Protein AF-A0A0C2GLR6-F1 (afdb_monomer)

Solvent-accessible surface area (backbone atoms only — not comparable to full-atom values): 5920 Å² total; per-residue (Å²): 142,81,54,67,72,57,52,55,51,51,53,50,48,51,50,54,52,51,53,52,44,70,76,50,50,63,65,71,52,50,49,57,51,54,50,51,52,59,57,51,56,56,61,77,72,63,78,87,83,49,28,52,69,67,74,78,40,65,96,82,35,65,70,55,54,56,48,50,53,46,49,71,76,59,64,78,45,90,92,62,69,47,71,82,58,47,56,56,53,52,55,47,50,59,36,51,71,93

Secondary structure (DSSP, 8-state):
--SHHHHHHHHHHHHHHHHHHHH-HHHHHHHHHHHHHHHHGGGGG------HHHHHS-TT-HHHHHHHHHHHHS---GGG--HHHHHHHHHHHHHH--

Mean predicted aligned error: 10.42 Å

Structure (mmCIF, N/CA/C/O backbone):
data_AF-A0A0C2GLR6-F1
#
_entry.id   AF-A0A0C2GLR6-F1
#
loop_
_atom_site.group_PDB
_atom_site.id
_atom_site.type_symbol
_atom_site.label_atom_id
_atom_site.label_alt_id
_atom_site.label_comp_id
_atom_site.label_asym_id
_atom_site.label_entity_id
_atom_sit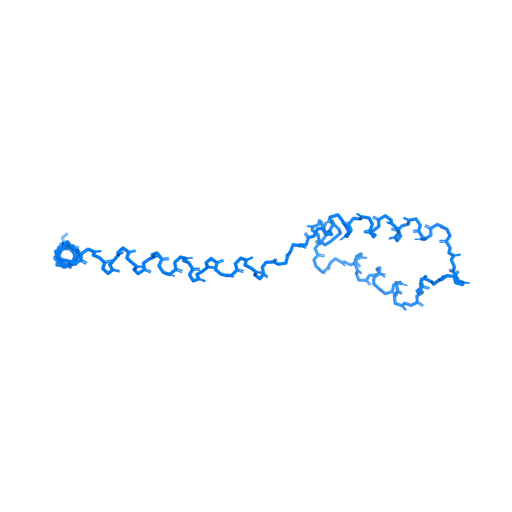e.label_seq_id
_atom_site.pdbx_PDB_ins_code
_atom_site.Cartn_x
_atom_site.Cartn_y
_atom_site.Cartn_z
_atom_site.occupancy
_atom_site.B_iso_or_equiv
_atom_site.auth_seq_id
_atom_site.auth_comp_id
_atom_site.auth_asym_id
_atom_site.auth_atom_id
_atom_site.pdbx_PDB_model_num
ATOM 1 N N . MET A 1 1 ? 3.110 -6.100 42.929 1.00 52.22 1 MET A N 1
ATOM 2 C CA . MET A 1 1 ? 1.919 -5.256 43.173 1.00 52.22 1 MET A CA 1
ATOM 3 C C . MET A 1 1 ? 2.171 -3.834 42.668 1.00 52.22 1 MET A C 1
ATOM 5 O O . MET A 1 1 ? 2.409 -2.934 43.463 1.00 52.22 1 MET A O 1
ATOM 9 N N . ARG A 1 2 ? 2.243 -3.622 41.345 1.00 59.19 2 ARG A N 1
ATOM 10 C CA . ARG A 1 2 ? 2.478 -2.272 40.772 1.00 59.19 2 ARG A CA 1
ATOM 11 C C . ARG A 1 2 ? 1.822 -2.040 39.402 1.00 59.19 2 ARG A C 1
ATOM 13 O O . ARG A 1 2 ? 1.783 -0.901 38.954 1.00 59.19 2 ARG A O 1
ATOM 20 N N . PHE A 1 3 ? 1.246 -3.077 38.786 1.00 63.69 3 PHE A N 1
ATOM 21 C CA . PHE A 1 3 ? 0.490 -2.971 37.530 1.00 63.69 3 PHE A CA 1
ATOM 22 C C . PHE A 1 3 ? -1.030 -3.089 37.714 1.00 63.69 3 PHE A C 1
ATOM 24 O O . PHE A 1 3 ? -1.767 -2.726 36.804 1.00 63.69 3 PHE A O 1
ATOM 31 N N . ASP A 1 4 ? -1.506 -3.473 38.903 1.00 73.06 4 ASP A N 1
ATOM 32 C CA . ASP A 1 4 ? -2.932 -3.717 39.176 1.00 73.06 4 ASP A CA 1
ATOM 33 C C . ASP A 1 4 ? -3.802 -2.466 38.934 1.00 73.06 4 ASP A C 1
ATOM 35 O O . ASP A 1 4 ? -4.933 -2.541 38.449 1.00 73.06 4 ASP A O 1
ATOM 39 N N . CYS A 1 5 ? -3.257 -1.277 39.214 1.00 78.38 5 CYS A N 1
ATOM 40 C CA . CYS A 1 5 ? -3.942 -0.009 38.957 1.00 78.38 5 CYS A CA 1
ATOM 41 C C . CYS A 1 5 ? -4.063 0.307 37.458 1.00 78.38 5 CYS A C 1
ATOM 43 O O . CYS A 1 5 ? -5.093 0.828 37.030 1.00 78.38 5 CYS A O 1
ATOM 45 N N . ILE A 1 6 ? -3.032 -0.013 36.670 1.00 86.50 6 ILE A N 1
ATOM 46 C CA . ILE A 1 6 ? -3.001 0.228 35.220 1.00 86.50 6 ILE A CA 1
ATOM 47 C C . ILE A 1 6 ? -3.924 -0.768 34.519 1.00 86.50 6 ILE A C 1
ATOM 49 O O . ILE A 1 6 ? -4.756 -0.374 33.705 1.00 86.50 6 ILE A O 1
ATOM 53 N N . GLU A 1 7 ? -3.846 -2.043 34.898 1.00 87.75 7 GLU A N 1
ATOM 54 C CA . GLU A 1 7 ? -4.694 -3.106 34.363 1.00 87.75 7 GLU A CA 1
ATOM 55 C C . GLU A 1 7 ? -6.178 -2.784 34.559 1.00 87.75 7 GLU A C 1
ATOM 57 O O . GLU A 1 7 ? -6.968 -2.838 33.617 1.00 87.75 7 GLU A O 1
ATOM 62 N N . ARG A 1 8 ? -6.556 -2.327 35.758 1.00 86.50 8 ARG A N 1
ATOM 63 C CA . ARG A 1 8 ? -7.943 -1.961 36.058 1.00 86.50 8 ARG A CA 1
ATOM 64 C C . ARG A 1 8 ? -8.435 -0.753 35.257 1.00 86.50 8 ARG A C 1
ATOM 66 O O . ARG A 1 8 ? -9.616 -0.696 34.907 1.00 86.50 8 ARG A O 1
ATOM 73 N N . GLN A 1 9 ? -7.564 0.215 34.973 1.00 88.75 9 GLN A N 1
ATOM 74 C CA . GLN A 1 9 ? -7.906 1.364 34.131 1.00 88.75 9 GLN A CA 1
ATOM 75 C C . GLN A 1 9 ? -8.083 0.953 32.667 1.00 88.75 9 GLN A C 1
ATOM 77 O O . GLN A 1 9 ? -9.087 1.312 32.051 1.00 88.75 9 GLN A O 1
ATOM 82 N N . ILE A 1 10 ? -7.162 0.148 32.140 1.00 92.19 10 ILE A N 1
ATOM 83 C CA . ILE A 1 10 ? -7.196 -0.350 30.762 1.00 92.19 10 ILE A CA 1
ATOM 84 C C . ILE A 1 10 ? -8.412 -1.257 30.540 1.00 92.19 10 ILE A C 1
ATOM 86 O O . ILE A 1 10 ? -9.145 -1.079 29.569 1.00 92.19 10 ILE A O 1
ATOM 90 N N . ALA A 1 11 ? -8.696 -2.171 31.470 1.00 92.00 11 ALA A N 1
ATOM 91 C CA . ALA A 1 11 ? -9.868 -3.040 31.397 1.00 92.00 11 ALA A CA 1
ATOM 92 C C . ALA A 1 11 ? -11.173 -2.229 31.366 1.00 92.00 11 ALA A C 1
ATOM 94 O O . ALA A 1 11 ? -12.070 -2.503 30.568 1.00 92.00 11 ALA A O 1
ATOM 95 N N . ARG A 1 12 ? -11.273 -1.175 32.189 1.00 93.12 12 ARG A N 1
ATOM 96 C CA . ARG A 1 12 ? -12.439 -0.281 32.189 1.00 93.12 12 ARG A CA 1
ATOM 97 C C . ARG A 1 12 ? -12.560 0.504 30.883 1.00 93.12 12 ARG A C 1
ATOM 99 O O . ARG A 1 12 ? -13.676 0.697 30.401 1.00 93.12 12 ARG A O 1
ATOM 106 N N . PHE A 1 13 ? -11.436 0.941 30.320 1.00 94.75 13 PHE A N 1
ATOM 107 C CA . PHE A 1 13 ? -11.400 1.617 29.028 1.00 94.75 13 PHE A CA 1
ATOM 108 C C . PHE A 1 13 ? -11.914 0.703 27.911 1.00 94.75 13 PHE A C 1
ATOM 110 O O . PHE A 1 13 ? -12.864 1.072 27.223 1.00 94.75 13 PHE A O 1
ATOM 117 N N . PHE A 1 14 ? -11.374 -0.514 27.790 1.00 94.75 14 PHE A N 1
ATOM 118 C CA . PHE A 1 14 ? -11.821 -1.477 26.781 1.00 94.75 14 PHE A CA 1
ATOM 119 C C . PHE A 1 14 ? -13.276 -1.895 26.968 1.00 94.75 14 PHE A C 1
ATOM 121 O O . PHE A 1 14 ? -13.992 -2.026 25.981 1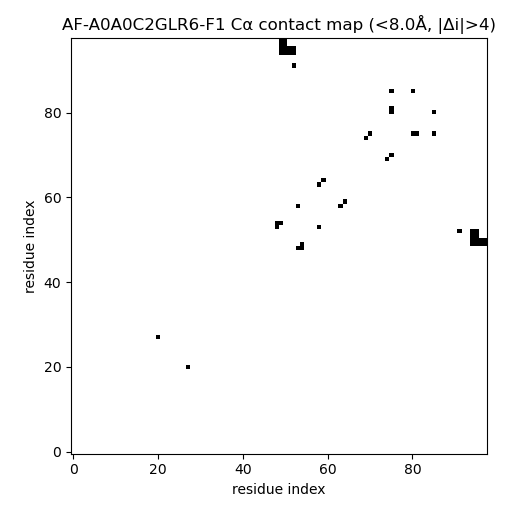.00 94.75 14 PHE A O 1
ATOM 128 N N . TYR A 1 15 ? -13.748 -2.035 28.208 1.00 94.56 15 TYR A N 1
ATOM 129 C CA . TYR A 1 15 ? -15.157 -2.317 28.474 1.00 94.56 15 TYR A CA 1
ATOM 130 C C . TYR A 1 15 ? -16.071 -1.192 27.969 1.00 94.56 15 TYR A C 1
ATOM 132 O O . TYR A 1 15 ? -17.045 -1.444 27.261 1.00 94.56 15 TYR A O 1
ATOM 140 N N . ARG A 1 16 ? -15.745 0.068 28.290 1.00 93.81 16 ARG A N 1
ATOM 141 C CA . ARG A 1 16 ? -16.514 1.243 27.843 1.00 93.81 16 ARG A CA 1
ATOM 142 C C . ARG A 1 16 ? -16.478 1.380 26.319 1.00 93.81 16 ARG A C 1
ATOM 144 O O . ARG A 1 16 ? -17.512 1.642 25.710 1.00 93.81 16 ARG A O 1
ATOM 151 N N . TYR A 1 17 ? -15.306 1.179 25.722 1.00 92.06 17 TYR A N 1
ATOM 152 C CA . TYR A 1 17 ? -15.099 1.223 24.279 1.00 92.06 17 TYR A CA 1
ATOM 153 C C . TYR A 1 17 ? -15.873 0.111 23.561 1.00 92.06 17 TYR A C 1
ATOM 155 O O . TYR A 1 17 ? -16.616 0.391 22.627 1.00 92.06 17 TYR A O 1
ATOM 163 N N . GLY A 1 18 ? -15.786 -1.129 24.045 1.00 91.56 18 GLY A N 1
ATOM 164 C CA . GLY A 1 18 ? -16.522 -2.271 23.502 1.00 91.56 18 GLY A CA 1
ATOM 165 C C . GLY A 1 18 ? -18.038 -2.118 23.633 1.00 91.56 18 GLY A C 1
ATOM 166 O O . GLY A 1 18 ? -18.769 -2.433 22.701 1.00 91.56 18 GLY A O 1
ATOM 167 N N . HIS A 1 19 ? -18.528 -1.561 24.743 1.00 93.12 19 HIS A N 1
ATOM 168 C CA . HIS A 1 19 ? -19.952 -1.261 24.906 1.00 93.12 19 HIS A CA 1
ATOM 169 C C . HIS A 1 19 ? -20.438 -0.177 23.925 1.00 93.12 19 HIS A C 1
ATOM 171 O O . HIS A 1 19 ? -21.519 -0.286 23.342 1.00 93.12 19 HIS A O 1
ATOM 177 N N . TYR A 1 20 ? -19.623 0.854 23.687 1.00 92.12 20 TYR A N 1
ATOM 178 C CA . TYR A 1 20 ? -19.914 1.875 22.679 1.00 92.12 20 TYR A CA 1
ATOM 179 C C . TYR A 1 20 ? -19.916 1.286 21.258 1.00 92.12 20 TYR A C 1
ATOM 181 O O . TYR A 1 20 ? -20.833 1.539 20.479 1.00 92.12 20 TYR A O 1
ATOM 189 N N . LEU A 1 21 ? -18.946 0.422 20.960 1.00 91.50 21 LEU A N 1
ATOM 190 C CA . LEU A 1 21 ? -18.831 -0.294 19.692 1.00 91.50 21 LEU A CA 1
ATOM 191 C C . LEU A 1 21 ? -20.047 -1.199 19.427 1.00 91.50 21 LEU A C 1
ATOM 193 O O . LEU A 1 21 ? -20.608 -1.183 18.335 1.00 91.50 21 LEU A O 1
ATOM 197 N N . ALA A 1 22 ? -20.490 -1.944 20.443 1.00 90.19 22 ALA A N 1
ATOM 198 C CA . ALA A 1 22 ? -21.635 -2.848 20.348 1.00 90.19 22 ALA A CA 1
ATOM 199 C C . ALA A 1 22 ? -22.979 -2.113 20.201 1.00 90.19 22 ALA A C 1
ATOM 201 O O . ALA A 1 22 ? -23.887 -2.629 19.555 1.00 90.19 22 ALA A O 1
ATOM 202 N N . SER A 1 23 ? -23.115 -0.915 20.780 1.00 93.81 23 SER A N 1
ATOM 203 C CA . SER A 1 23 ? -24.344 -0.112 20.664 1.00 93.81 23 SER A CA 1
ATOM 204 C C . SER A 1 23 ? -24.477 0.602 19.316 1.00 93.81 23 SER A C 1
ATOM 206 O O . SER A 1 23 ? -25.594 0.880 18.891 1.00 93.81 23 SER A O 1
ATOM 208 N N . ASN A 1 24 ? -23.366 0.872 18.623 1.00 89.88 24 ASN A N 1
ATOM 209 C CA . ASN A 1 24 ? -23.357 1.538 17.319 1.00 89.88 24 ASN A CA 1
ATOM 210 C C . ASN A 1 24 ? -22.418 0.816 16.333 1.00 89.88 24 ASN A C 1
ATOM 212 O O . ASN A 1 24 ? -21.387 1.373 15.960 1.00 89.88 24 ASN A O 1
ATOM 21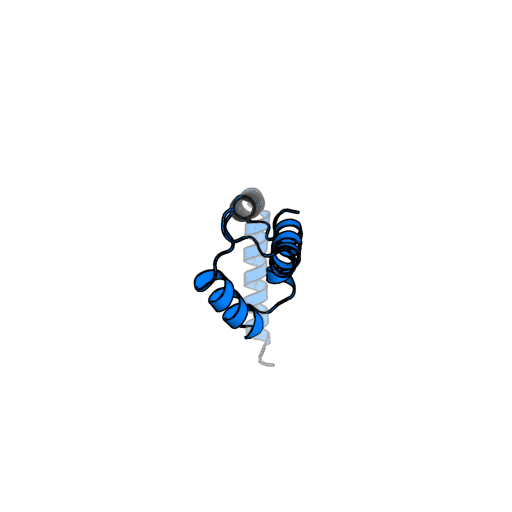6 N N . PRO A 1 25 ? -22.746 -0.407 15.873 1.00 89.75 25 PRO A N 1
ATOM 217 C CA . PRO A 1 25 ? -21.828 -1.211 15.059 1.00 89.75 25 PRO A CA 1
ATOM 218 C C . PRO A 1 25 ? -21.618 -0.659 13.638 1.00 89.75 25 PRO A C 1
ATOM 220 O O . PRO A 1 25 ? -20.537 -0.796 13.070 1.00 89.75 25 PRO A O 1
ATOM 223 N N . LEU A 1 26 ? -22.633 -0.006 13.060 1.00 92.31 26 LEU A N 1
ATOM 224 C CA . LEU A 1 26 ? -22.620 0.482 11.675 1.00 92.31 26 LEU A CA 1
ATOM 225 C C . LEU A 1 26 ? -21.446 1.422 11.335 1.00 92.31 26 LEU A C 1
ATOM 227 O O . LEU A 1 26 ? -20.728 1.118 10.380 1.00 92.31 26 LEU A O 1
ATOM 231 N N . PRO A 1 27 ? -21.185 2.524 12.068 1.00 91.12 27 PRO A N 1
ATOM 232 C 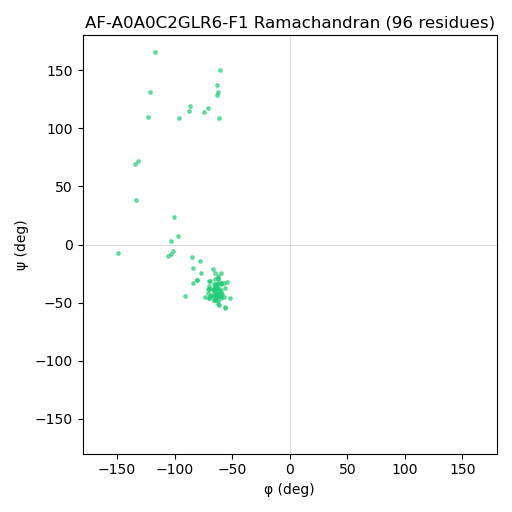CA . PRO A 1 27 ? -20.071 3.419 11.744 1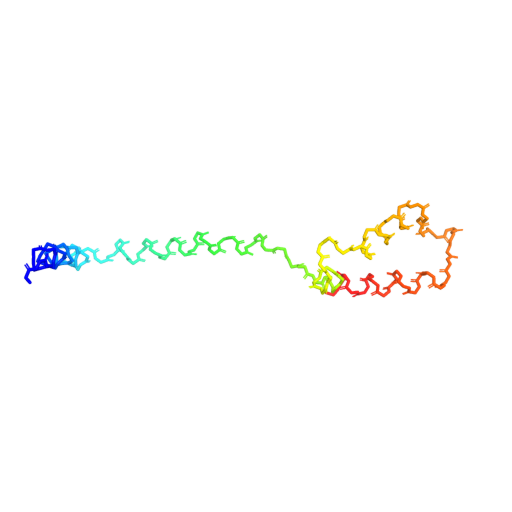.00 91.12 27 PRO A CA 1
ATOM 233 C C . PRO A 1 27 ? -18.711 2.712 11.779 1.00 91.12 27 PRO A C 1
ATOM 235 O O . PRO A 1 27 ? -17.850 3.017 10.960 1.00 91.12 27 PRO A O 1
ATOM 238 N N . PHE A 1 28 ? -18.528 1.731 12.664 1.00 91.12 28 PHE A N 1
ATOM 239 C CA . PHE A 1 28 ? -17.274 0.987 12.788 1.00 91.12 28 PHE A CA 1
ATOM 240 C C . PHE A 1 28 ? -17.069 -0.081 11.716 1.00 91.12 28 PHE A C 1
ATOM 242 O O . PHE A 1 28 ? -15.949 -0.549 11.558 1.00 91.12 28 PHE A O 1
ATOM 249 N N . ILE A 1 29 ? -18.109 -0.452 10.970 1.00 92.88 29 ILE A N 1
ATOM 250 C CA . ILE A 1 29 ? -17.994 -1.304 9.779 1.00 92.88 29 ILE A CA 1
ATOM 251 C C . ILE A 1 29 ? -17.798 -0.432 8.537 1.00 92.88 29 ILE A C 1
ATOM 253 O O . ILE A 1 29 ? -16.927 -0.696 7.712 1.00 92.88 29 ILE A O 1
ATOM 257 N N . ILE A 1 30 ? -18.575 0.644 8.417 1.00 95.81 30 ILE A N 1
ATOM 258 C CA . ILE A 1 30 ? -18.544 1.525 7.245 1.00 95.81 30 ILE A CA 1
ATOM 259 C C . ILE A 1 30 ? -17.210 2.273 7.159 1.00 95.81 30 ILE A C 1
ATOM 261 O O . ILE A 1 30 ? -16.620 2.344 6.084 1.00 95.81 30 ILE A O 1
ATOM 265 N N . PHE A 1 31 ? -16.706 2.798 8.279 1.00 95.94 31 PHE A N 1
ATOM 266 C CA . PHE A 1 31 ? -15.449 3.543 8.317 1.00 95.94 31 PHE A CA 1
ATOM 267 C C . PHE A 1 31 ? -14.246 2.752 7.775 1.00 95.94 31 PHE A C 1
ATOM 269 O O . PHE A 1 31 ? -13.610 3.249 6.845 1.00 95.94 31 PHE A O 1
ATOM 276 N N . PRO A 1 32 ? -13.918 1.536 8.266 1.00 95.81 32 PRO A N 1
ATOM 277 C CA . PRO A 1 32 ? -12.798 0.776 7.723 1.00 95.81 32 PRO A CA 1
ATOM 278 C C . PRO A 1 32 ? -13.029 0.373 6.267 1.00 95.81 32 PRO A C 1
ATOM 280 O O . PRO A 1 32 ? -12.078 0.395 5.498 1.00 95.81 32 PRO A O 1
ATOM 283 N N . ILE A 1 33 ? -14.263 0.082 5.842 1.00 96.88 33 ILE A N 1
ATOM 284 C CA . ILE A 1 33 ? -14.547 -0.206 4.427 1.00 96.88 33 ILE A CA 1
ATOM 285 C C . ILE A 1 33 ? -14.223 1.014 3.558 1.00 96.88 33 ILE A C 1
ATOM 287 O O . ILE A 1 33 ? -13.448 0.902 2.612 1.00 96.88 33 ILE A O 1
ATOM 291 N N . LEU A 1 34 ? -14.739 2.196 3.899 1.00 97.38 34 LEU A N 1
ATOM 292 C CA . LEU A 1 34 ? -14.444 3.425 3.158 1.00 97.38 34 LEU A CA 1
ATOM 293 C C . LEU A 1 34 ? -12.952 3.762 3.182 1.00 97.38 34 LEU A C 1
ATOM 295 O O . LEU A 1 34 ? -12.395 4.154 2.161 1.00 97.38 34 LEU A O 1
ATOM 299 N N . PHE A 1 35 ? -12.295 3.564 4.323 1.00 97.25 35 PHE A N 1
ATOM 300 C CA . PHE A 1 35 ? -10.862 3.780 4.465 1.00 97.25 35 PHE A CA 1
ATOM 301 C C . PHE A 1 35 ? -10.048 2.827 3.578 1.00 97.25 35 PHE A C 1
ATOM 303 O O . PHE A 1 35 ? -9.145 3.265 2.868 1.00 97.25 35 PHE A O 1
ATOM 310 N N . THR A 1 36 ? -10.401 1.538 3.548 1.00 97.00 36 THR A N 1
ATOM 311 C CA . THR A 1 36 ? -9.748 0.556 2.670 1.00 97.00 36 THR A CA 1
ATOM 312 C C . THR A 1 36 ? -9.983 0.863 1.198 1.00 97.00 36 THR A C 1
ATOM 314 O O . THR A 1 36 ? -9.040 0.776 0.422 1.00 97.00 36 THR A O 1
ATOM 317 N N . LEU A 1 37 ? -11.188 1.292 0.808 1.00 96.62 37 LEU A N 1
ATOM 318 C CA . LEU A 1 37 ? -11.481 1.720 -0.561 1.00 96.62 37 LEU A CA 1
ATOM 319 C C . LEU A 1 37 ? -10.682 2.969 -0.942 1.00 96.62 37 LEU A C 1
ATOM 321 O O . LEU A 1 37 ? -10.113 3.017 -2.029 1.00 96.62 37 LEU A O 1
ATOM 325 N N . ALA A 1 38 ? -10.581 3.948 -0.040 1.00 96.25 38 ALA A N 1
ATOM 326 C CA . ALA A 1 38 ? -9.761 5.135 -0.251 1.00 96.25 38 ALA A CA 1
ATOM 327 C C . ALA A 1 38 ? -8.286 4.757 -0.453 1.00 96.25 38 ALA A C 1
ATOM 329 O O . ALA A 1 38 ? -7.675 5.197 -1.423 1.00 96.25 38 ALA A O 1
ATOM 330 N N . MET A 1 39 ? -7.728 3.875 0.384 1.00 95.69 39 MET A N 1
ATOM 331 C CA . MET A 1 39 ? -6.371 3.346 0.184 1.00 95.69 39 MET A CA 1
ATOM 332 C C . MET A 1 39 ? -6.244 2.532 -1.109 1.00 95.69 39 MET A C 1
ATOM 334 O O . MET A 1 39 ? -5.225 2.629 -1.791 1.00 95.69 39 MET A O 1
ATOM 338 N N . ALA A 1 40 ? -7.277 1.773 -1.483 1.00 96.31 40 ALA A N 1
ATOM 339 C CA . ALA A 1 40 ? -7.289 0.976 -2.702 1.00 96.31 40 ALA A CA 1
ATOM 340 C C . ALA A 1 40 ? -7.177 1.846 -3.964 1.00 96.31 40 ALA A C 1
ATOM 342 O O . ALA A 1 40 ? -6.577 1.416 -4.947 1.00 96.31 40 ALA A O 1
ATOM 343 N N . THR A 1 41 ? -7.662 3.094 -3.938 1.00 94.88 41 THR A N 1
ATOM 344 C CA . THR A 1 41 ? -7.487 4.014 -5.076 1.00 94.88 41 THR A CA 1
ATOM 345 C C . THR A 1 41 ? -6.016 4.289 -5.413 1.00 94.88 41 THR A C 1
ATOM 347 O O . THR A 1 41 ? -5.696 4.552 -6.571 1.00 94.88 41 THR A O 1
ATOM 350 N N . GLY A 1 42 ? -5.098 4.145 -4.449 1.00 92.38 42 GLY A N 1
ATOM 351 C CA . GLY A 1 42 ? -3.658 4.263 -4.684 1.00 92.38 42 GLY A CA 1
ATOM 352 C C . GLY A 1 42 ? -3.109 3.211 -5.652 1.00 92.38 42 GLY A C 1
ATOM 353 O O . GLY A 1 42 ? -2.157 3.493 -6.377 1.00 92.38 42 GLY A O 1
ATOM 354 N N . PHE A 1 43 ? -3.744 2.036 -5.750 1.00 92.00 43 PHE A N 1
ATOM 355 C CA . PHE A 1 43 ? -3.343 1.003 -6.710 1.00 92.00 43 PHE A CA 1
ATOM 356 C C . PHE A 1 43 ? -3.539 1.444 -8.164 1.00 92.00 43 PHE A C 1
ATOM 358 O O . PHE A 1 43 ? -2.807 0.976 -9.030 1.00 92.00 43 PHE A O 1
ATOM 365 N N . PHE A 1 44 ? -4.448 2.386 -8.447 1.00 90.31 44 PHE A N 1
ATOM 366 C CA . PHE A 1 44 ? -4.596 2.939 -9.798 1.00 90.31 44 PHE A CA 1
ATOM 367 C C . PHE A 1 44 ? -3.376 3.753 -10.252 1.00 90.31 44 PHE A C 1
ATOM 369 O O . PHE A 1 44 ? -3.188 3.936 -11.449 1.00 90.31 44 PHE A O 1
ATOM 376 N N . HIS A 1 45 ? -2.548 4.234 -9.320 1.00 89.94 45 HIS A N 1
ATOM 377 C CA . HIS A 1 45 ? -1.314 4.973 -9.611 1.00 89.94 45 HIS A CA 1
ATOM 378 C C . HIS A 1 45 ? -0.054 4.091 -9.586 1.00 89.94 45 HIS A C 1
ATOM 380 O O . HIS A 1 45 ? 1.060 4.612 -9.674 1.00 89.94 45 HIS A O 1
ATOM 386 N N . ILE A 1 46 ? -0.190 2.766 -9.454 1.00 89.06 46 ILE A N 1
ATOM 387 C CA . ILE A 1 46 ? 0.965 1.867 -9.522 1.00 89.06 46 ILE A CA 1
ATOM 388 C C . ILE A 1 46 ? 1.473 1.807 -10.961 1.00 89.06 46 ILE A C 1
ATOM 390 O O . ILE A 1 46 ? 0.787 1.344 -11.870 1.00 89.06 46 ILE A O 1
ATOM 394 N N . ASN A 1 47 ? 2.715 2.250 -11.146 1.00 84.94 47 ASN A N 1
ATOM 395 C CA . ASN A 1 47 ? 3.446 2.077 -12.392 1.00 84.94 47 ASN A CA 1
ATOM 396 C C . ASN A 1 47 ? 4.146 0.716 -12.363 1.00 84.94 47 ASN A C 1
ATOM 398 O O . ASN A 1 47 ? 4.990 0.468 -11.498 1.00 84.94 47 ASN A O 1
ATOM 402 N N . ASN A 1 48 ? 3.804 -0.159 -13.306 1.00 80.00 48 ASN A N 1
ATOM 403 C CA . ASN A 1 48 ? 4.494 -1.433 -13.470 1.00 80.00 48 ASN A CA 1
ATOM 404 C C . ASN A 1 48 ? 5.857 -1.180 -14.113 1.00 80.00 48 ASN A C 1
ATOM 406 O O . ASN A 1 48 ? 5.933 -0.748 -15.260 1.00 80.00 48 ASN A O 1
ATOM 410 N N . VAL A 1 49 ? 6.928 -1.439 -13.366 1.00 80.25 49 VAL A N 1
ATOM 411 C CA . VAL A 1 49 ? 8.287 -1.409 -13.907 1.00 80.25 49 VAL A CA 1
ATOM 412 C C . VAL A 1 49 ? 8.679 -2.830 -14.273 1.00 80.25 49 VAL A C 1
ATOM 414 O O . VAL A 1 49 ? 8.881 -3.661 -13.392 1.00 80.25 49 VAL A O 1
ATOM 417 N N . THR A 1 50 ? 8.766 -3.107 -15.568 1.00 77.62 50 THR A N 1
ATOM 418 C CA . THR A 1 50 ? 9.086 -4.437 -16.107 1.00 77.62 50 THR A CA 1
ATOM 419 C C . THR A 1 50 ? 10.525 -4.561 -16.597 1.00 77.62 50 THR A C 1
ATOM 421 O O . THR A 1 50 ? 11.000 -5.664 -16.857 1.00 77.62 50 THR A O 1
ATOM 424 N N . ASP A 1 51 ? 11.260 -3.447 -16.634 1.00 77.56 51 ASP A N 1
ATOM 425 C CA . ASP A 1 51 ? 12.662 -3.422 -17.029 1.00 77.56 51 ASP A CA 1
ATOM 426 C C . ASP A 1 51 ? 13.539 -4.261 -16.090 1.00 77.56 51 ASP A C 1
ATOM 428 O O . ASP A 1 51 ? 13.828 -3.872 -14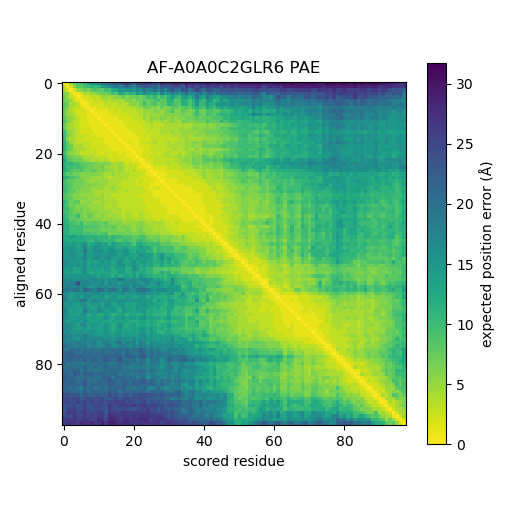.954 1.00 77.56 51 ASP A O 1
ATOM 432 N N . ALA A 1 52 ? 14.024 -5.404 -16.576 1.00 76.06 52 ALA A N 1
ATOM 433 C CA . ALA A 1 52 ? 14.889 -6.277 -15.789 1.00 76.06 52 ALA A CA 1
ATOM 434 C C . ALA A 1 52 ? 16.216 -5.593 -15.406 1.00 76.06 52 ALA A C 1
ATOM 436 O O . ALA A 1 52 ? 16.760 -5.876 -14.338 1.00 76.06 52 ALA A O 1
ATOM 437 N N . VAL A 1 53 ? 16.735 -4.646 -16.203 1.00 74.62 53 VAL A N 1
ATOM 438 C CA . VAL A 1 53 ? 17.944 -3.893 -15.815 1.00 74.62 53 VAL A CA 1
ATOM 439 C C . VAL A 1 53 ? 17.644 -2.984 -14.621 1.00 74.62 53 VAL A C 1
ATOM 441 O O . VAL A 1 53 ? 18.464 -2.856 -13.707 1.00 74.62 53 VAL A O 1
ATOM 444 N N . TYR A 1 54 ? 16.462 -2.371 -14.573 1.00 79.06 54 TYR A N 1
ATOM 445 C CA . TYR A 1 54 ? 16.010 -1.622 -13.405 1.00 79.06 54 TYR A CA 1
ATOM 446 C C . TYR A 1 54 ? 15.801 -2.528 -12.182 1.00 79.06 54 TYR A C 1
ATOM 448 O O . TYR A 1 54 ? 16.297 -2.198 -11.107 1.00 79.06 54 TYR A O 1
ATOM 456 N N . LEU A 1 55 ? 15.146 -3.679 -12.358 1.00 82.94 55 LEU A N 1
ATOM 457 C CA . LEU A 1 55 ? 14.765 -4.593 -11.273 1.00 82.94 55 LEU A CA 1
ATOM 458 C C . LEU A 1 55 ? 15.946 -5.344 -10.636 1.00 82.94 55 LEU A C 1
ATOM 460 O O . LEU A 1 55 ? 15.959 -5.539 -9.423 1.00 82.94 55 LEU A O 1
ATOM 464 N N . PHE A 1 56 ? 16.939 -5.767 -11.426 1.00 83.38 56 PHE A N 1
ATOM 465 C CA . PHE A 1 56 ? 18.035 -6.626 -10.945 1.00 83.38 56 PHE A CA 1
ATOM 466 C C . PHE A 1 56 ? 19.348 -5.891 -10.670 1.00 83.38 56 PHE A C 1
ATOM 468 O O . PHE A 1 56 ? 20.295 -6.489 -10.165 1.00 83.38 56 PHE A O 1
ATOM 475 N N . THR A 1 57 ? 19.434 -4.600 -10.991 1.00 82.81 57 THR A N 1
ATOM 476 C CA . THR A 1 57 ? 20.656 -3.808 -10.791 1.00 82.81 57 THR A CA 1
ATOM 477 C C . THR A 1 57 ? 20.362 -2.619 -9.877 1.00 82.81 57 THR A C 1
ATOM 479 O O . THR A 1 57 ? 19.415 -1.877 -10.152 1.00 82.81 57 THR A O 1
ATOM 482 N N . PRO A 1 58 ? 21.168 -2.359 -8.830 1.00 84.62 58 PRO A N 1
ATOM 483 C CA . PRO A 1 58 ? 20.898 -1.269 -7.896 1.00 84.62 58 PRO A CA 1
ATOM 484 C C . PRO A 1 58 ? 20.891 0.095 -8.600 1.00 84.62 58 PRO A C 1
ATOM 486 O O . PRO A 1 58 ? 21.589 0.302 -9.594 1.00 84.62 58 PRO A O 1
ATOM 489 N N . VAL A 1 59 ? 20.102 1.040 -8.078 1.00 81.38 59 VAL A N 1
ATOM 490 C CA . VAL A 1 59 ? 19.896 2.376 -8.677 1.00 81.38 59 VAL A CA 1
ATOM 491 C C . VAL A 1 59 ? 21.219 3.140 -8.855 1.00 81.38 59 VAL A C 1
ATOM 493 O O . VAL A 1 59 ? 21.383 3.850 -9.839 1.00 81.38 59 VAL A O 1
ATOM 496 N N . GLY A 1 60 ? 22.188 2.935 -7.956 1.00 82.06 60 GLY A N 1
ATOM 497 C CA . GLY A 1 60 ? 23.518 3.557 -7.995 1.00 82.06 60 GLY A CA 1
ATOM 498 C C . GLY A 1 60 ? 24.641 2.667 -8.537 1.00 82.06 60 GLY A C 1
ATOM 499 O O . GLY A 1 60 ? 25.794 2.862 -8.161 1.00 82.06 60 GLY A O 1
ATOM 500 N N . ALA A 1 61 ? 24.340 1.648 -9.347 1.00 84.81 61 ALA A N 1
ATOM 501 C CA . ALA A 1 61 ? 25.389 0.800 -9.912 1.00 84.81 61 ALA A CA 1
ATOM 502 C C . ALA A 1 61 ? 26.333 1.607 -10.818 1.00 84.81 61 ALA A C 1
ATOM 504 O O . ALA A 1 61 ? 25.879 2.286 -11.742 1.00 84.81 61 ALA A O 1
ATOM 505 N N . GLN A 1 62 ? 27.647 1.464 -10.620 1.00 86.62 62 GLN A N 1
ATOM 506 C CA . GLN A 1 62 ? 28.651 2.091 -11.491 1.00 86.62 62 GLN A CA 1
ATOM 507 C C . GLN A 1 62 ? 28.459 1.692 -12.960 1.00 86.62 62 GLN A C 1
ATOM 509 O O . GLN A 1 62 ? 28.518 2.547 -13.838 1.00 86.62 62 GLN A O 1
ATOM 514 N N . SER A 1 63 ? 28.086 0.434 -13.222 1.00 83.00 63 SER A N 1
ATOM 515 C CA . SER A 1 63 ? 27.770 -0.043 -14.572 1.00 83.00 63 SER A CA 1
ATOM 516 C C . SER A 1 63 ? 26.605 0.709 -15.230 1.00 83.00 63 SER A C 1
ATOM 518 O O . SER A 1 63 ? 26.637 0.921 -16.440 1.00 83.00 63 SER A O 1
ATOM 520 N N . LYS A 1 64 ? 25.598 1.167 -14.465 1.00 83.50 64 LYS A N 1
ATOM 521 C CA . LYS A 1 64 ? 24.509 2.019 -14.982 1.00 83.50 64 LYS A CA 1
ATOM 522 C C . LYS A 1 64 ? 25.009 3.421 -15.317 1.00 83.50 64 LYS A C 1
ATOM 524 O O . LYS A 1 64 ? 24.638 3.962 -16.354 1.00 83.50 64 LYS A O 1
ATOM 529 N N . MET A 1 65 ? 25.862 4.001 -14.474 1.00 86.25 65 MET A N 1
ATOM 530 C CA . MET A 1 65 ? 26.419 5.340 -14.700 1.00 86.25 65 MET A CA 1
ATOM 531 C C . MET A 1 65 ? 27.327 5.388 -15.933 1.00 86.25 65 MET A C 1
ATOM 533 O O . MET A 1 65 ? 27.178 6.267 -16.784 1.00 86.25 65 MET A O 1
ATOM 537 N N . GLU A 1 66 ? 28.241 4.424 -16.052 1.00 87.81 66 GLU A N 1
ATOM 538 C CA . GLU A 1 66 ? 29.136 4.296 -17.206 1.00 87.81 66 GLU A CA 1
ATOM 539 C C . GLU A 1 66 ? 28.334 4.094 -18.490 1.00 87.81 66 GLU A C 1
ATOM 541 O O . GLU A 1 66 ? 28.564 4.765 -19.496 1.00 87.81 66 GLU A O 1
ATOM 546 N N . ARG A 1 67 ? 27.322 3.226 -18.436 1.00 83.00 67 ARG A N 1
ATOM 547 C CA . ARG A 1 67 ? 26.443 2.963 -19.570 1.00 83.00 67 ARG A CA 1
ATOM 548 C C . ARG A 1 67 ? 25.629 4.188 -19.984 1.00 83.00 67 ARG A C 1
ATOM 550 O O . ARG A 1 67 ? 25.601 4.495 -21.173 1.00 83.00 67 ARG A O 1
ATOM 557 N N . ASN A 1 68 ? 25.040 4.928 -19.043 1.00 85.56 68 ASN A N 1
ATOM 558 C CA . ASN A 1 68 ? 24.340 6.184 -19.341 1.00 85.56 68 ASN A CA 1
ATOM 559 C C . ASN A 1 68 ? 25.274 7.198 -20.013 1.00 85.56 68 ASN A C 1
ATOM 561 O O . ASN A 1 68 ? 24.908 7.786 -21.027 1.00 85.56 68 ASN A O 1
ATOM 565 N N . SER A 1 69 ? 26.508 7.318 -19.517 1.00 88.19 69 SER A N 1
ATOM 566 C CA . SER A 1 69 ? 27.530 8.196 -20.102 1.00 88.19 69 SER A CA 1
ATOM 567 C C . SER A 1 69 ? 27.864 7.805 -21.551 1.00 88.19 69 SER A C 1
ATOM 569 O O . SER A 1 69 ? 28.041 8.669 -22.409 1.00 88.19 69 SER A O 1
ATOM 571 N N . ILE A 1 70 ? 27.912 6.501 -21.856 1.00 86.75 70 ILE A N 1
ATOM 572 C CA . ILE A 1 70 ? 28.141 5.992 -23.218 1.00 86.75 70 ILE A CA 1
ATOM 573 C C . ILE A 1 70 ? 26.947 6.286 -24.135 1.00 86.75 70 ILE A C 1
ATOM 575 O O . ILE A 1 70 ? 27.157 6.713 -25.273 1.00 86.75 70 ILE A O 1
ATOM 579 N N . HIS A 1 71 ? 25.712 6.068 -23.671 1.00 84.69 71 HIS A N 1
ATOM 580 C CA . HIS A 1 71 ? 24.510 6.360 -24.461 1.00 84.69 71 HIS A CA 1
ATOM 581 C C . HIS A 1 71 ? 24.353 7.860 -24.739 1.00 84.69 71 HIS A C 1
ATOM 583 O O . HIS A 1 71 ? 23.969 8.225 -25.848 1.00 84.69 71 HIS A O 1
ATOM 589 N N . GLU A 1 72 ? 24.699 8.718 -23.776 1.00 87.75 72 GLU A N 1
ATOM 590 C CA . GLU A 1 72 ? 24.658 10.175 -23.929 1.00 87.75 72 GLU A CA 1
ATOM 591 C C . GLU A 1 72 ? 25.734 10.678 -24.901 1.00 87.75 72 GLU A C 1
ATOM 593 O O . GLU A 1 72 ? 25.460 11.496 -25.779 1.00 87.75 72 GLU A O 1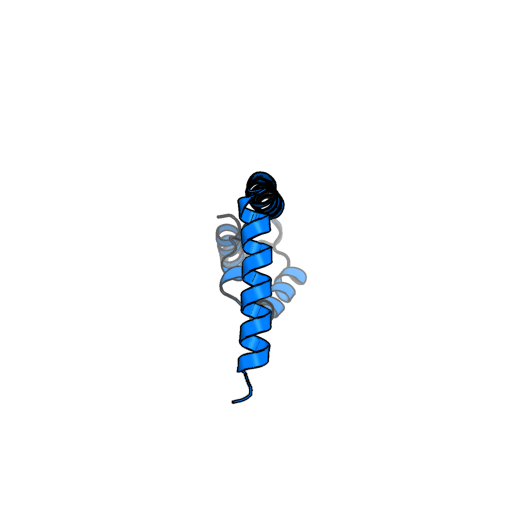
ATOM 598 N N . LYS A 1 73 ? 26.968 10.170 -24.782 1.00 88.81 73 LYS A N 1
ATOM 599 C CA . LYS A 1 73 ? 28.098 10.653 -25.585 1.00 88.81 73 LYS A CA 1
ATOM 600 C C . LYS A 1 73 ? 28.144 10.063 -26.998 1.00 88.81 73 LYS A C 1
ATOM 602 O O . LYS A 1 73 ? 28.621 10.733 -27.914 1.00 88.81 73 LYS A O 1
ATOM 607 N N . TRP A 1 74 ? 27.655 8.836 -27.188 1.00 86.38 74 TRP A N 1
ATOM 608 C CA . TRP A 1 74 ? 27.608 8.152 -28.485 1.00 86.38 74 TRP A CA 1
ATOM 609 C C . TRP A 1 74 ? 26.227 7.536 -28.746 1.00 86.38 74 TRP A C 1
ATOM 611 O O . TRP A 1 74 ? 26.102 6.301 -28.733 1.00 86.38 74 TRP A O 1
ATOM 621 N N . PRO A 1 75 ? 25.201 8.363 -29.014 1.00 85.12 75 PRO A N 1
ATOM 622 C CA . PRO A 1 75 ? 23.863 7.874 -29.317 1.00 85.12 75 PRO A CA 1
ATOM 623 C C . PRO A 1 75 ? 23.868 7.053 -30.610 1.00 85.12 75 PRO A C 1
ATOM 625 O O . PRO A 1 75 ? 24.524 7.416 -31.589 1.00 85.12 75 PRO A O 1
ATOM 628 N N . LEU A 1 76 ? 23.154 5.926 -30.604 1.00 82.75 76 LEU A N 1
ATOM 629 C CA . LEU A 1 76 ? 22.906 5.131 -31.804 1.00 82.75 76 LEU A CA 1
ATOM 630 C C . LEU A 1 76 ? 21.650 5.664 -32.495 1.00 82.75 76 LEU A C 1
ATOM 632 O O . LEU A 1 76 ? 20.549 5.561 -31.962 1.00 82.75 76 LEU A O 1
ATOM 636 N N . THR A 1 77 ? 21.845 6.205 -33.687 1.00 82.31 77 THR A N 1
ATOM 637 C CA . THR A 1 77 ? 20.826 6.695 -34.615 1.00 82.31 77 THR A CA 1
ATOM 638 C C . THR A 1 77 ? 20.908 5.853 -35.893 1.00 82.31 77 THR A C 1
ATOM 640 O O . THR A 1 77 ? 21.887 5.141 -36.127 1.00 82.31 77 THR A O 1
ATOM 643 N N . GLU A 1 78 ? 19.898 5.927 -36.757 1.00 79.69 78 GLU A N 1
ATOM 644 C CA . GLU A 1 78 ? 19.845 5.151 -38.007 1.00 79.69 78 GLU A CA 1
ATOM 645 C C . GLU A 1 78 ? 21.091 5.346 -38.896 1.00 79.69 78 GLU A C 1
ATOM 647 O O . GLU A 1 78 ? 21.566 4.403 -39.524 1.00 79.69 78 GLU A O 1
ATOM 652 N N . ASN A 1 79 ? 21.693 6.540 -38.867 1.00 84.00 79 ASN A N 1
ATOM 653 C CA . ASN A 1 79 ? 22.833 6.910 -39.715 1.00 84.00 79 ASN A CA 1
ATOM 654 C C . ASN A 1 79 ? 24.211 6.488 -39.166 1.00 84.00 79 ASN A C 1
ATOM 656 O O . ASN A 1 79 ? 25.209 6.607 -39.873 1.00 84.00 79 ASN A O 1
ATOM 660 N N . ASN A 1 80 ? 24.303 6.038 -37.913 1.00 83.88 80 ASN A N 1
ATOM 661 C CA . ASN A 1 80 ? 25.558 5.638 -37.259 1.00 83.88 80 ASN A CA 1
ATOM 662 C C . ASN A 1 80 ? 25.406 4.293 -36.533 1.00 83.88 80 ASN A C 1
ATOM 664 O O . ASN A 1 80 ? 25.954 4.068 -35.450 1.00 83.88 80 ASN A O 1
ATOM 668 N N . TYR A 1 81 ? 24.650 3.396 -37.161 1.00 81.75 81 TYR A N 1
ATOM 669 C CA . TYR A 1 81 ? 24.388 2.058 -36.667 1.00 81.75 81 TYR A CA 1
ATOM 6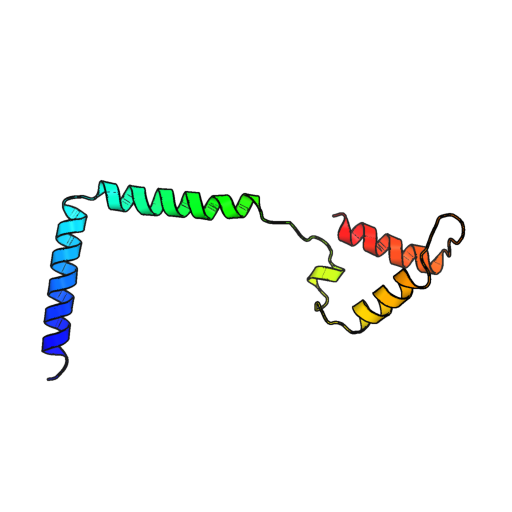70 C C . TYR A 1 81 ? 25.670 1.218 -36.578 1.00 81.75 81 TYR A C 1
ATOM 672 O O . TYR A 1 81 ? 26.410 1.057 -37.548 1.00 81.75 81 TYR A O 1
ATOM 680 N N . ILE A 1 82 ? 25.900 0.618 -35.410 1.00 85.31 82 ILE A N 1
ATOM 681 C CA . ILE A 1 82 ? 26.991 -0.331 -35.172 1.00 85.31 82 ILE A CA 1
ATOM 682 C C . ILE A 1 82 ? 26.364 -1.630 -34.676 1.00 85.31 82 ILE A C 1
ATOM 684 O O . ILE A 1 82 ? 25.888 -1.690 -33.542 1.00 85.31 82 ILE A O 1
ATOM 688 N N . ALA A 1 83 ? 26.400 -2.680 -35.502 1.00 81.81 83 ALA A N 1
ATOM 689 C CA . ALA A 1 83 ? 25.707 -3.947 -35.241 1.00 81.81 83 ALA A CA 1
ATOM 690 C C . ALA A 1 83 ? 26.009 -4.532 -33.850 1.00 81.81 83 ALA A C 1
ATOM 692 O O . ALA A 1 83 ? 25.093 -4.880 -33.110 1.00 81.81 83 ALA A O 1
ATOM 693 N N . GLY A 1 84 ? 27.285 -4.560 -33.447 1.00 81.06 84 GLY A N 1
ATOM 694 C CA . GLY A 1 84 ? 27.690 -5.098 -32.144 1.00 81.06 84 GLY A CA 1
ATOM 695 C C . GLY A 1 84 ? 27.106 -4.340 -30.947 1.00 81.06 84 GLY A C 1
ATOM 696 O O . GLY A 1 84 ? 26.781 -4.952 -29.935 1.00 81.06 84 GLY A O 1
ATOM 697 N N . ARG A 1 85 ? 26.911 -3.021 -31.065 1.00 78.12 85 ARG A N 1
ATOM 698 C CA . ARG A 1 85 ? 26.274 -2.215 -30.012 1.00 78.12 85 ARG A CA 1
ATOM 699 C C . ARG A 1 85 ? 24.750 -2.252 -30.091 1.00 78.12 85 ARG A C 1
ATOM 701 O O . ARG A 1 85 ? 24.086 -2.217 -29.059 1.00 78.12 85 ARG A O 1
ATOM 708 N N . ALA A 1 86 ? 24.202 -2.347 -31.297 1.00 76.50 86 ALA A N 1
ATOM 709 C CA . ALA A 1 86 ? 22.767 -2.423 -31.513 1.00 76.50 86 ALA A CA 1
ATOM 710 C C . ALA A 1 86 ? 22.155 -3.706 -30.942 1.00 76.50 86 ALA A C 1
ATOM 712 O O . ALA A 1 86 ? 21.050 -3.663 -30.420 1.00 76.50 86 ALA A O 1
ATOM 713 N N . VAL A 1 87 ? 22.868 -4.838 -30.972 1.00 74.75 87 VAL A N 1
ATOM 714 C CA . VAL A 1 87 ? 22.400 -6.082 -30.332 1.00 74.75 87 VAL A CA 1
ATOM 715 C C . VAL A 1 87 ? 22.234 -5.901 -28.821 1.00 74.75 87 VAL A C 1
ATOM 717 O O . VAL A 1 87 ? 21.237 -6.352 -28.261 1.00 74.75 87 VAL A O 1
ATOM 720 N N . THR A 1 88 ? 23.175 -5.218 -28.168 1.00 70.81 88 THR A N 1
ATOM 721 C CA . THR A 1 88 ? 23.111 -4.923 -26.730 1.00 70.81 88 THR A CA 1
ATOM 722 C C . THR A 1 88 ? 21.941 -3.988 -26.419 1.00 70.81 88 THR A C 1
ATOM 724 O O . THR A 1 88 ? 21.111 -4.325 -25.583 1.00 70.81 88 THR A O 1
ATOM 727 N N . GLN A 1 89 ? 21.778 -2.901 -27.183 1.00 71.31 89 GLN A N 1
ATOM 728 C CA . GLN A 1 89 ? 20.665 -1.958 -27.009 1.00 71.31 89 GLN A CA 1
ATOM 729 C C . GLN A 1 89 ? 19.288 -2.585 -27.318 1.00 71.31 89 GLN A C 1
ATOM 731 O O . GLN A 1 89 ? 18.322 -2.346 -26.603 1.00 71.31 89 GLN A O 1
ATOM 736 N N . ASN A 1 90 ? 19.179 -3.451 -28.330 1.00 67.81 90 ASN A N 1
ATOM 737 C CA . ASN A 1 90 ? 17.922 -4.124 -28.681 1.00 67.81 90 ASN A CA 1
ATOM 738 C C . ASN A 1 90 ? 17.501 -5.170 -27.641 1.00 67.81 90 ASN A C 1
ATOM 740 O O . ASN A 1 90 ? 16.310 -5.323 -27.373 1.00 67.81 90 ASN A O 1
ATOM 744 N N . ARG A 1 91 ? 18.464 -5.882 -27.037 1.00 66.56 91 ARG A N 1
ATOM 745 C CA . ARG A 1 91 ? 18.188 -6.793 -25.912 1.00 66.56 91 ARG A CA 1
ATOM 746 C C . ARG A 1 91 ? 17.645 -6.041 -24.704 1.00 66.56 91 ARG A C 1
ATOM 748 O O . ARG A 1 91 ? 16.800 -6.570 -23.999 1.00 66.56 91 ARG A O 1
ATOM 755 N N . GLU A 1 92 ? 18.100 -4.814 -24.488 1.00 62.94 92 GLU A N 1
ATOM 756 C CA . GLU A 1 92 ? 17.617 -3.961 -23.404 1.00 62.94 92 GLU A CA 1
ATOM 757 C C . GLU A 1 92 ? 16.187 -3.491 -23.672 1.00 62.94 92 GLU A C 1
ATOM 759 O O . GLU A 1 92 ? 15.334 -3.657 -22.813 1.00 62.94 92 GLU A O 1
ATOM 764 N N . VAL A 1 93 ? 15.881 -3.031 -24.890 1.00 59.41 93 VAL A N 1
ATOM 765 C CA . VAL A 1 93 ? 14.516 -2.621 -25.272 1.00 59.41 93 VAL A CA 1
ATOM 766 C C . VAL A 1 93 ? 13.508 -3.767 -25.130 1.00 59.41 93 VAL A C 1
ATOM 768 O O . VAL A 1 93 ? 12.403 -3.543 -24.639 1.00 59.41 93 VAL A O 1
ATOM 771 N N . GLN A 1 94 ? 13.879 -4.998 -25.500 1.00 58.97 94 GLN A N 1
ATOM 772 C CA . GLN A 1 94 ? 13.024 -6.181 -25.303 1.00 58.97 94 GLN A CA 1
ATOM 773 C C . GLN A 1 94 ? 12.778 -6.496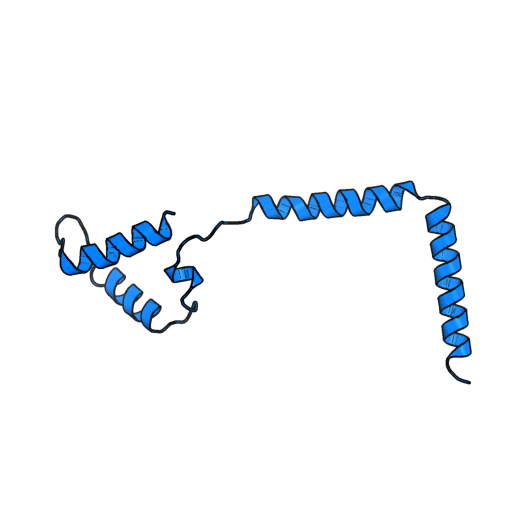 -23.823 1.00 58.97 94 GLN A C 1
ATOM 775 O O . GLN A 1 94 ? 11.734 -7.030 -23.473 1.00 58.97 94 GLN A O 1
ATOM 780 N N . VAL A 1 95 ? 13.726 -6.155 -22.953 1.00 58.22 95 VAL A N 1
ATOM 781 C CA . VAL A 1 95 ? 13.628 -6.346 -21.505 1.00 58.22 95 VAL A CA 1
ATOM 782 C C . VAL A 1 95 ? 12.803 -5.238 -20.836 1.00 58.22 95 VAL A C 1
ATOM 784 O O . VAL A 1 95 ? 12.131 -5.504 -19.847 1.00 58.22 95 VAL A O 1
ATOM 787 N N . THR A 1 96 ? 12.817 -4.019 -21.378 1.00 54.81 96 THR A N 1
ATOM 788 C CA . THR A 1 96 ? 12.035 -2.865 -20.894 1.00 54.81 96 THR A CA 1
ATOM 789 C C . THR A 1 96 ? 10.591 -2.846 -21.430 1.00 54.81 96 THR A C 1
ATOM 791 O O . THR A 1 96 ? 9.748 -2.172 -20.848 1.00 54.81 96 THR A O 1
ATOM 794 N N . SER A 1 97 ? 10.295 -3.554 -22.531 1.00 47.69 97 SER A N 1
ATOM 795 C CA . SER A 1 97 ? 8.986 -3.514 -23.226 1.00 47.69 97 SER A CA 1
ATOM 796 C C . SER A 1 97 ? 8.072 -4.725 -22.975 1.00 47.69 97 SER A C 1
ATOM 798 O O . SER A 1 97 ? 7.015 -4.810 -23.601 1.00 47.69 97 SER A O 1
ATOM 800 N N . CYS A 1 98 ? 8.480 -5.670 -22.124 1.00 45.06 98 CYS A N 1
ATOM 801 C CA . CYS A 1 98 ? 7.625 -6.777 -21.675 1.00 45.06 98 CYS A CA 1
ATOM 802 C C . CYS A 1 98 ? 6.717 -6.363 -20.518 1.00 45.06 98 CYS A C 1
ATOM 804 O O . CYS A 1 98 ? 7.057 -5.371 -19.841 1.00 45.06 98 CYS A O 1
#

Organism: NCBI:txid51022

pLDDT: mean 83.5, std 11.63, range [45.06, 97.38]

InterPro domains:
  IPR051697 Patched domain-containing protein [PTHR10796] (5-90)

Sequence (98 aa):
MRFDCIERQIARFFYRYGHYLASNPLPFIIFPILFTLAMATGFFHINNVTDAVYLFTPVGAQSKMERNSIHEKWPLTENNYIAGRAVTQNREVQVTSC

Radius of gyration: 29.12 Å; Cα contacts (8 Å, |Δi|>4): 26; chains: 1; bounding box: 54×17×83 Å

Foldseek 3Di:
DPCPVVVVVVVVVVVVVVVVCVVCVVCVVVVVVVVVVVVVVVVVVDDDFQQPCPVVPDPPDPVVVVVVVCCVVPPDDPVNDDPVVVVVVVVRVVRRVD